Protein AF-A0AAW4TZV4-F1 (afdb_monomer_lite)

pLDDT: mean 80.27, std 18.2, range [35.84, 97.38]

Sequence (82 aa):
NGNIVGAGHASSVGRFDDEELFYLESRGIPEKEARKLVVRGFFGELVAEIGIDEIATHLMQAIDRRLVRGENEAMTNVLEEK

InterPro domains:
  IPR000825 SUF system FeS cluster assembly, SufBD core domain [PF01458] (5-42)
  IPR037284 SUF system FeS cluster assembly, SufBD superfamily [SSF101960] (4-67)
  IPR055346 SUF system FeS cluster assembly, SufBD [PTHR43575] (5-67)

Radius of gyration: 17.29 Å; chains: 1; bounding box: 54×34×45 Å

Foldseek 3Di:
DDDDPPPPPPPPPDDDPPVQLVVCVVVVHPSLVSVVVSQCVVVVVVLVVVVDVVSSVVVSVVSVVVSVVVVVVVVVVVVVVD

Secondary structure (DSSP, 8-state):
----TT-----------HHHHHHHHHTT--HHHHHHHHHHHHHHH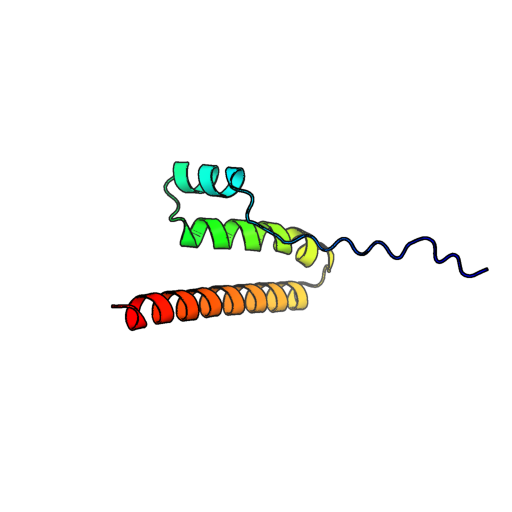HHHTT--HHHHHHHHHHHHHHHHHHHHHHHHHHHHT-

Structure (mmCIF, N/CA/C/O backbone):
data_AF-A0AAW4TZV4-F1
#
_entry.id   AF-A0AAW4TZV4-F1
#
loop_
_atom_site.group_PDB
_atom_site.id
_atom_site.type_symbol
_atom_site.label_atom_id
_atom_site.label_alt_id
_atom_site.label_comp_id
_atom_site.label_asym_id
_atom_site.label_entity_id
_atom_site.label_seq_id
_atom_site.pdbx_PDB_ins_code
_atom_site.Cartn_x
_atom_site.Cartn_y
_atom_site.Cartn_z
_atom_site.occupancy
_atom_site.B_iso_or_equiv
_atom_site.auth_seq_id
_atom_site.auth_comp_id
_atom_site.auth_asym_id
_atom_site.auth_atom_id
_atom_site.pdbx_PDB_model_num
ATOM 1 N N . ASN A 1 1 ? 38.968 22.402 2.496 1.00 39.22 1 ASN A N 1
ATOM 2 C CA . ASN A 1 1 ? 37.677 22.912 1.982 1.00 39.22 1 ASN A CA 1
ATOM 3 C C . ASN A 1 1 ? 36.825 21.740 1.517 1.00 39.22 1 ASN A C 1
ATOM 5 O O . ASN A 1 1 ? 36.890 21.375 0.353 1.00 39.22 1 ASN A O 1
ATOM 9 N N . GLY A 1 2 ? 36.118 21.087 2.444 1.00 46.62 2 GLY A N 1
ATOM 10 C CA . GLY A 1 2 ? 35.286 19.910 2.170 1.00 46.62 2 GLY A CA 1
ATOM 11 C C . GLY A 1 2 ? 33.812 20.283 2.043 1.00 46.62 2 GLY A C 1
ATOM 12 O O . GLY A 1 2 ? 33.067 20.127 3.001 1.00 46.62 2 GLY A O 1
ATOM 13 N N . ASN A 1 3 ? 33.402 20.771 0.872 1.00 46.62 3 ASN A N 1
ATOM 14 C CA . ASN A 1 3 ? 31.988 20.979 0.557 1.00 46.62 3 ASN A CA 1
ATOM 15 C C . ASN A 1 3 ? 31.479 19.788 -0.256 1.00 46.62 3 ASN A C 1
ATOM 17 O O . ASN A 1 3 ? 31.708 19.727 -1.462 1.00 46.62 3 ASN A O 1
ATOM 21 N N . ILE A 1 4 ? 30.782 18.855 0.397 1.00 51.91 4 ILE A N 1
ATOM 22 C CA . ILE A 1 4 ? 29.967 17.864 -0.312 1.00 51.91 4 ILE A CA 1
ATOM 23 C C . ILE A 1 4 ? 28.597 18.505 -0.553 1.00 51.91 4 ILE A C 1
ATOM 25 O O . ILE A 1 4 ? 27.773 18.607 0.354 1.00 51.91 4 ILE A O 1
ATOM 29 N N . VAL A 1 5 ? 28.369 18.987 -1.773 1.00 55.00 5 VAL A N 1
ATOM 30 C CA . VAL A 1 5 ? 27.039 19.391 -2.240 1.00 55.00 5 VAL A CA 1
ATOM 31 C C . VAL A 1 5 ? 26.248 18.100 -2.461 1.00 55.00 5 VAL A C 1
ATOM 33 O O . VAL A 1 5 ? 26.614 17.314 -3.328 1.00 55.00 5 VAL A O 1
ATOM 36 N N . GLY A 1 6 ? 25.209 17.852 -1.660 1.00 45.34 6 GLY A N 1
ATOM 37 C CA . GLY A 1 6 ? 24.263 16.754 -1.913 1.00 45.34 6 GLY A CA 1
ATOM 38 C C . GLY A 1 6 ? 24.127 15.673 -0.838 1.00 45.34 6 GLY A C 1
ATOM 39 O O . GLY A 1 6 ? 23.411 14.706 -1.066 1.00 45.34 6 GLY A O 1
ATOM 40 N N . ALA A 1 7 ? 24.725 15.816 0.348 1.00 47.75 7 ALA A N 1
ATOM 41 C CA . ALA A 1 7 ? 24.419 14.930 1.480 1.00 47.75 7 ALA A CA 1
ATOM 42 C C . ALA A 1 7 ? 23.144 15.387 2.219 1.00 47.75 7 ALA A C 1
ATOM 44 O O . ALA A 1 7 ? 23.173 15.721 3.404 1.00 47.75 7 ALA A O 1
ATOM 45 N N . GLY A 1 8 ? 22.021 15.447 1.501 1.00 35.84 8 GLY A N 1
ATOM 46 C CA . GLY A 1 8 ? 20.711 15.667 2.102 1.00 35.84 8 GLY A CA 1
ATOM 47 C C . GLY A 1 8 ? 20.290 14.423 2.876 1.00 35.84 8 GLY A C 1
ATOM 48 O O . GLY A 1 8 ? 19.733 13.498 2.299 1.00 35.84 8 GLY A O 1
ATOM 49 N N . HIS A 1 9 ? 20.547 14.389 4.183 1.00 42.31 9 HIS A N 1
ATOM 50 C CA . HIS A 1 9 ? 19.873 13.450 5.078 1.00 42.31 9 HIS A CA 1
ATOM 51 C C . HIS A 1 9 ? 18.416 13.905 5.238 1.00 42.31 9 HIS A C 1
ATOM 53 O O . HIS A 1 9 ? 18.060 14.555 6.218 1.00 42.31 9 HIS A O 1
ATOM 59 N N . ALA A 1 10 ? 17.570 13.599 4.257 1.00 38.44 10 ALA A N 1
ATOM 60 C CA . ALA A 1 10 ? 16.127 13.658 4.437 1.00 38.44 10 ALA A CA 1
ATOM 61 C C . ALA A 1 10 ? 15.698 12.370 5.150 1.00 38.44 10 ALA A C 1
ATOM 63 O O . ALA A 1 10 ? 15.428 11.351 4.522 1.00 38.44 10 ALA A O 1
ATOM 64 N N . SER A 1 11 ? 15.699 12.394 6.482 1.00 43.19 11 SER A N 1
ATOM 65 C CA . SER A 1 11 ? 15.042 11.351 7.268 1.00 43.19 11 SER A CA 1
ATOM 66 C C . SER A 1 11 ? 13.557 11.695 7.340 1.00 43.19 11 SER A C 1
ATOM 68 O O . SER A 1 11 ? 13.119 12.409 8.242 1.00 43.19 11 SER A O 1
ATOM 70 N N . SER A 1 12 ? 12.783 11.254 6.350 1.00 48.44 12 SER A N 1
ATOM 71 C CA . SER A 1 12 ? 11.327 11.297 6.455 1.00 48.44 12 SER A CA 1
ATOM 72 C C . SER A 1 12 ? 10.898 10.182 7.401 1.00 48.44 12 SER A C 1
ATOM 74 O O . SER A 1 12 ? 10.928 9.005 7.046 1.00 48.44 12 SER A O 1
ATOM 76 N N . VAL A 1 13 ? 10.509 10.538 8.626 1.00 49.28 13 VAL A N 1
ATOM 77 C CA . VAL A 1 13 ? 9.748 9.620 9.479 1.00 49.28 13 VAL A CA 1
ATOM 78 C C . VAL A 1 13 ? 8.363 9.514 8.848 1.00 49.28 13 VAL A C 1
ATOM 80 O O . VAL A 1 13 ? 7.534 10.403 9.023 1.00 49.28 13 VAL A O 1
ATOM 83 N N . GLY A 1 14 ? 8.153 8.468 8.049 1.00 55.31 14 GLY A N 1
ATOM 84 C CA . GLY A 1 14 ? 6.893 8.210 7.360 1.00 55.31 14 GLY A CA 1
ATOM 85 C C . GLY A 1 14 ? 5.791 7.892 8.362 1.00 55.31 14 GLY A C 1
ATOM 86 O O . GLY A 1 14 ? 5.617 6.741 8.755 1.00 55.31 14 GLY A O 1
ATOM 87 N N . ARG A 1 15 ? 5.067 8.917 8.810 1.00 63.16 15 ARG A N 1
ATOM 88 C CA . ARG A 1 15 ? 3.702 8.724 9.297 1.00 63.16 15 ARG A CA 1
ATOM 89 C C . ARG A 1 15 ? 2.822 8.465 8.078 1.00 63.16 15 ARG A C 1
ATOM 91 O O . ARG A 1 15 ? 3.121 8.974 6.999 1.00 63.16 15 ARG A O 1
ATOM 98 N N . PHE A 1 16 ? 1.793 7.643 8.245 1.00 67.25 16 PHE A N 1
ATOM 99 C CA . PHE A 1 16 ? 0.764 7.535 7.218 1.00 67.25 16 PHE A CA 1
ATOM 100 C C . PHE A 1 16 ? 0.159 8.919 6.985 1.00 67.25 16 PHE A C 1
ATOM 102 O O . PHE A 1 16 ? 0.056 9.699 7.933 1.00 67.25 16 PHE A O 1
ATOM 109 N N . ASP A 1 17 ? -0.197 9.225 5.740 1.00 76.19 17 ASP A N 1
ATOM 110 C CA . ASP A 1 17 ? -1.018 10.397 5.487 1.00 76.19 17 ASP A CA 1
ATOM 111 C C . ASP A 1 17 ? -2.411 10.114 6.068 1.00 76.19 17 ASP A C 1
ATOM 113 O O . ASP A 1 17 ? -3.137 9.226 5.606 1.00 76.19 17 ASP A O 1
ATOM 117 N N . ASP A 1 18 ? -2.740 10.820 7.149 1.00 79.12 18 ASP A N 1
ATOM 118 C CA . ASP A 1 18 ? -4.006 10.666 7.860 1.00 79.12 18 ASP A CA 1
ATOM 119 C C . ASP A 1 18 ? -5.198 10.964 6.928 1.00 79.12 18 ASP A C 1
ATOM 121 O O . ASP A 1 18 ? -6.275 10.395 7.113 1.00 79.12 18 ASP A O 1
ATOM 125 N N . GLU A 1 19 ? -5.015 11.797 5.893 1.00 87.12 19 GLU A N 1
ATOM 126 C CA . GLU A 1 19 ? -6.052 12.093 4.900 1.00 87.12 19 GLU A CA 1
ATOM 127 C C . GLU A 1 19 ? -6.327 10.889 3.990 1.00 87.12 19 GLU A C 1
ATOM 129 O O . GLU A 1 19 ? -7.489 10.557 3.733 1.00 87.12 19 GLU A O 1
ATOM 134 N N . GLU A 1 20 ? -5.280 10.188 3.542 1.00 88.00 20 GLU A N 1
ATOM 135 C CA . GLU A 1 20 ? -5.410 8.991 2.704 1.00 88.00 20 GLU A CA 1
ATOM 136 C C . GLU A 1 20 ? -6.077 7.842 3.467 1.00 88.00 20 GLU A C 1
ATOM 138 O O . GLU A 1 20 ? -6.980 7.177 2.943 1.00 88.00 20 GLU A O 1
ATOM 143 N N . LEU A 1 21 ? -5.677 7.631 4.726 1.00 90.06 21 LEU A N 1
ATOM 144 C CA . LEU A 1 21 ? -6.303 6.636 5.598 1.00 90.06 21 LEU A CA 1
ATOM 145 C C . LEU A 1 21 ? -7.770 6.965 5.854 1.00 90.06 21 LEU A C 1
ATOM 147 O O . LEU A 1 21 ? -8.637 6.120 5.620 1.00 90.06 21 LEU A O 1
ATOM 151 N N . PHE A 1 22 ? -8.062 8.205 6.252 1.00 90.31 22 PHE A N 1
ATOM 152 C CA . PHE A 1 22 ? -9.428 8.650 6.504 1.00 90.31 22 PHE A CA 1
ATOM 153 C C . PHE A 1 22 ? -10.315 8.512 5.262 1.00 90.31 22 PHE A C 1
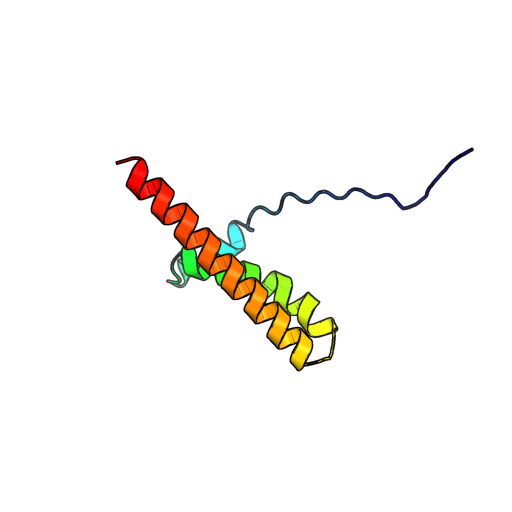ATOM 155 O O . PHE A 1 22 ? -11.477 8.106 5.370 1.00 90.31 22 PHE A O 1
ATOM 162 N N . TYR A 1 23 ? -9.787 8.811 4.072 1.00 93.62 23 TYR A N 1
ATOM 163 C CA . TYR A 1 23 ? -10.518 8.645 2.820 1.00 93.62 23 TYR A CA 1
ATOM 164 C C . TYR A 1 23 ? -10.899 7.180 2.572 1.00 93.62 23 TYR A C 1
ATOM 166 O O . TYR A 1 23 ? -12.059 6.886 2.271 1.00 93.62 23 TYR A O 1
ATOM 174 N N . LEU A 1 24 ? -9.950 6.252 2.728 1.00 95.06 24 LEU A N 1
ATOM 175 C CA . LEU A 1 24 ? -10.193 4.819 2.542 1.00 95.06 24 LEU A CA 1
ATOM 176 C C . LEU A 1 24 ? -11.178 4.277 3.588 1.00 95.06 24 LEU A C 1
ATOM 178 O O . LEU A 1 24 ? -12.124 3.564 3.239 1.00 95.06 24 LEU A O 1
ATOM 182 N N . GLU A 1 25 ? -11.022 4.670 4.850 1.00 94.62 25 GLU A N 1
ATOM 183 C CA . GLU A 1 25 ? -11.927 4.288 5.937 1.00 94.62 25 GLU A CA 1
ATOM 184 C C . GLU A 1 25 ? -13.348 4.812 5.731 1.00 94.62 25 GLU A C 1
ATOM 186 O O . GLU A 1 25 ? -14.319 4.069 5.895 1.00 94.62 25 GLU A O 1
ATOM 191 N N . SER A 1 26 ? -13.491 6.050 5.252 1.00 96.38 26 SER A N 1
ATOM 192 C CA . SER A 1 26 ? -14.785 6.651 4.899 1.00 96.38 26 SER A CA 1
ATOM 193 C C . SER A 1 26 ? -15.505 5.902 3.771 1.00 96.38 26 SER A C 1
ATOM 195 O O . SER A 1 26 ? -16.720 6.028 3.603 1.00 96.38 26 SER A O 1
ATOM 197 N N . ARG A 1 27 ? -14.776 5.094 2.990 1.00 97.25 27 ARG A N 1
ATOM 198 C CA . ARG A 1 27 ? -15.324 4.206 1.952 1.00 97.25 27 ARG A CA 1
ATOM 199 C C . ARG A 1 27 ? -15.635 2.799 2.474 1.00 97.25 27 ARG A C 1
ATOM 201 O O . ARG A 1 27 ? -16.018 1.938 1.686 1.00 97.25 27 ARG A O 1
ATOM 208 N N . GLY A 1 28 ? -15.524 2.578 3.784 1.00 96.19 28 GLY A N 1
ATOM 209 C CA . GLY A 1 28 ? -15.822 1.314 4.454 1.00 96.19 28 GLY A CA 1
ATOM 210 C C . GLY A 1 28 ? -14.656 0.326 4.477 1.00 96.19 28 GLY A C 1
ATOM 211 O O . GLY A 1 28 ? -14.866 -0.846 4.786 1.00 96.19 28 GLY A O 1
ATOM 212 N N . ILE A 1 29 ? -13.439 0.764 4.139 1.00 96.38 29 ILE A N 1
ATOM 213 C CA . ILE A 1 29 ? -12.245 -0.083 4.196 1.00 96.38 29 ILE A CA 1
ATOM 214 C C . ILE A 1 29 ? -11.742 -0.101 5.647 1.00 96.38 29 ILE A C 1
ATOM 216 O O . ILE A 1 29 ? -11.514 0.964 6.210 1.00 96.38 29 ILE A O 1
ATOM 220 N N . PRO A 1 30 ? -11.547 -1.270 6.281 1.00 94.25 30 PRO A N 1
ATOM 221 C CA . PRO A 1 30 ? -11.004 -1.318 7.636 1.00 94.25 30 PRO A CA 1
ATOM 222 C C . PRO A 1 30 ? -9.619 -0.667 7.706 1.00 94.25 30 PRO A C 1
ATOM 224 O O . PRO A 1 30 ? -8.796 -0.926 6.831 1.00 94.25 30 PRO A O 1
ATOM 227 N N . GLU A 1 31 ? -9.326 0.075 8.778 1.00 88.69 31 GLU A N 1
ATOM 228 C CA . GLU A 1 31 ? -8.040 0.768 9.006 1.00 88.69 31 GLU A CA 1
ATOM 229 C C . GLU A 1 31 ? -6.820 -0.111 8.658 1.00 88.69 31 GLU A C 1
ATOM 231 O O . GLU A 1 31 ? -5.884 0.311 7.981 1.00 88.69 31 GLU A O 1
ATOM 236 N N . LYS A 1 32 ? -6.848 -1.389 9.056 1.00 88.19 32 LYS A N 1
ATOM 237 C CA . LYS A 1 32 ? -5.770 -2.348 8.762 1.00 88.19 32 LYS A CA 1
ATOM 238 C C . LYS A 1 32 ? -5.522 -2.528 7.266 1.00 88.19 32 LYS A C 1
ATOM 240 O O . LYS A 1 32 ? -4.375 -2.525 6.825 1.00 88.19 32 LYS A O 1
ATOM 245 N N . GLU A 1 33 ? -6.592 -2.668 6.496 1.00 91.12 33 GLU A N 1
ATOM 246 C CA . GLU A 1 33 ? -6.518 -2.819 5.046 1.00 91.12 33 GLU A CA 1
ATOM 247 C C . GLU A 1 33 ? -6.200 -1.479 4.375 1.00 91.12 33 GLU A C 1
ATOM 249 O O . GLU A 1 33 ? -5.399 -1.446 3.444 1.00 91.12 33 GLU A O 1
ATOM 254 N N . ALA A 1 34 ? -6.724 -0.367 4.899 1.00 92.12 34 ALA A N 1
ATOM 255 C CA . ALA A 1 34 ? -6.395 0.976 4.429 1.00 92.12 34 ALA A CA 1
ATOM 256 C C . ALA A 1 34 ? -4.884 1.246 4.520 1.00 92.12 34 ALA A C 1
ATOM 258 O O . ALA A 1 34 ? -4.263 1.606 3.521 1.00 92.12 34 ALA A O 1
ATOM 259 N N . ARG A 1 35 ? -4.251 0.944 5.663 1.00 88.38 35 ARG A N 1
ATOM 260 C CA . ARG A 1 35 ? -2.790 1.063 5.820 1.00 88.38 35 ARG A CA 1
ATOM 261 C C . ARG A 1 35 ? -2.020 0.207 4.818 1.00 88.38 35 ARG A C 1
ATOM 263 O O . ARG A 1 35 ? -1.022 0.668 4.270 1.00 88.38 35 ARG A O 1
ATOM 270 N N . LYS A 1 36 ? -2.461 -1.027 4.545 1.00 90.06 36 LYS A N 1
ATOM 271 C CA . LYS A 1 36 ? -1.814 -1.883 3.530 1.00 90.06 36 LYS A CA 1
ATOM 272 C C . LYS A 1 36 ? -1.902 -1.270 2.141 1.00 90.06 36 LYS A C 1
ATOM 274 O O . LYS A 1 36 ? -0.921 -1.318 1.404 1.00 90.06 36 LYS A O 1
ATOM 279 N N . LEU A 1 37 ? -3.059 -0.717 1.785 1.00 92.31 37 LEU A N 1
ATOM 280 C CA . LEU A 1 37 ? -3.273 -0.075 0.491 1.00 92.31 37 LEU A CA 1
ATOM 281 C C . LEU A 1 37 ? -2.388 1.160 0.325 1.00 92.31 37 LEU A C 1
ATOM 283 O O . LEU A 1 37 ? -1.746 1.277 -0.714 1.00 92.31 37 LEU A O 1
ATOM 287 N N . VAL A 1 38 ? -2.275 2.005 1.354 1.00 90.38 38 VAL A N 1
ATOM 288 C CA . VAL A 1 38 ? -1.374 3.171 1.352 1.00 90.38 38 VAL A CA 1
ATOM 289 C C . VAL A 1 38 ? 0.080 2.737 1.136 1.00 90.38 38 VAL A C 1
ATOM 291 O O . VAL A 1 38 ? 0.745 3.214 0.219 1.00 90.38 38 VAL A O 1
ATOM 294 N N . VAL A 1 39 ? 0.568 1.753 1.901 1.00 89.75 39 VAL A N 1
ATOM 295 C CA . VAL A 1 39 ? 1.947 1.244 1.749 1.00 89.75 39 VAL A CA 1
ATOM 296 C C . VAL A 1 39 ? 2.180 0.631 0.370 1.00 89.75 39 VAL A C 1
ATOM 298 O O . VAL A 1 39 ? 3.226 0.848 -0.242 1.00 89.75 39 VAL A O 1
ATOM 301 N N . ARG A 1 40 ? 1.217 -0.147 -0.132 1.00 91.31 40 ARG A N 1
ATOM 302 C CA . ARG A 1 40 ? 1.301 -0.749 -1.465 1.00 91.31 40 ARG A CA 1
ATOM 303 C C . ARG A 1 40 ? 1.301 0.301 -2.569 1.00 91.31 40 ARG A C 1
ATOM 305 O O . ARG A 1 40 ? 2.047 0.122 -3.521 1.00 91.31 40 ARG A O 1
ATOM 312 N N . GLY A 1 41 ? 0.504 1.362 -2.446 1.00 90.44 41 GLY A N 1
ATOM 313 C CA . GLY A 1 41 ? 0.507 2.488 -3.379 1.00 90.44 41 GLY A CA 1
ATOM 314 C C . GLY A 1 41 ? 1.865 3.183 -3.401 1.00 90.44 41 GLY A C 1
ATOM 315 O O . GLY A 1 41 ? 2.466 3.311 -4.463 1.00 90.44 41 GLY A O 1
ATOM 316 N N . PHE A 1 42 ? 2.400 3.496 -2.218 1.00 89.12 42 PHE A N 1
ATOM 317 C CA . PHE A 1 42 ? 3.703 4.143 -2.063 1.00 89.12 42 PHE A CA 1
ATOM 318 C C . PHE A 1 42 ? 4.847 3.365 -2.734 1.00 89.12 42 PHE A C 1
ATOM 320 O O . PHE A 1 42 ? 5.639 3.932 -3.482 1.00 89.12 42 PHE A O 1
ATOM 327 N N . PHE A 1 43 ? 4.946 2.054 -2.490 1.00 91.44 43 PHE A N 1
ATOM 328 C CA . PHE A 1 43 ? 5.996 1.240 -3.111 1.00 91.44 43 PHE A CA 1
ATOM 329 C C . PHE A 1 43 ? 5.670 0.813 -4.541 1.00 91.44 43 PHE A C 1
ATOM 331 O O . PHE A 1 43 ? 6.590 0.506 -5.292 1.00 91.44 43 PHE A O 1
ATOM 338 N N . GLY A 1 44 ? 4.394 0.768 -4.922 1.00 92.38 44 GLY A N 1
ATOM 339 C CA . GLY A 1 44 ? 3.953 0.281 -6.225 1.00 92.38 44 GLY A CA 1
ATOM 340 C C . GLY A 1 44 ? 4.543 1.084 -7.378 1.00 92.38 44 GLY A C 1
A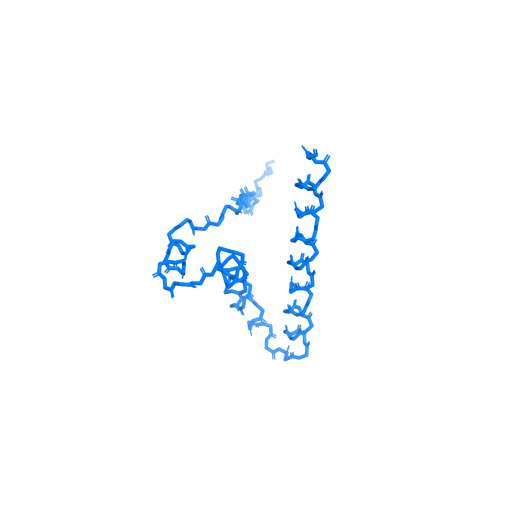TOM 341 O O . GLY A 1 44 ? 5.030 0.486 -8.333 1.00 92.38 44 GLY A O 1
ATOM 342 N N . GLU A 1 45 ? 4.571 2.413 -7.259 1.00 90.00 45 GLU A N 1
ATOM 343 C CA . GLU A 1 45 ? 5.181 3.290 -8.267 1.00 90.00 45 GLU A CA 1
ATOM 344 C C . GLU A 1 45 ? 6.685 3.023 -8.402 1.00 90.00 45 GLU A C 1
ATOM 346 O O . GLU A 1 45 ? 7.166 2.722 -9.493 1.00 90.00 45 GLU A O 1
ATOM 351 N N . LEU A 1 46 ? 7.412 3.012 -7.280 1.00 91.00 46 LEU A N 1
ATOM 352 C CA . LEU A 1 46 ? 8.853 2.746 -7.257 1.00 91.00 46 LEU A CA 1
ATOM 353 C C . LEU A 1 46 ? 9.204 1.355 -7.808 1.00 91.00 46 LEU A C 1
ATOM 355 O O . LEU A 1 46 ? 10.185 1.181 -8.527 1.00 91.00 46 LEU A O 1
ATOM 359 N N . VAL A 1 47 ? 8.420 0.339 -7.451 1.00 94.25 47 VAL A N 1
ATOM 360 C CA . VAL A 1 47 ? 8.644 -1.036 -7.901 1.00 94.25 47 VAL A CA 1
ATOM 361 C C . VAL A 1 47 ? 8.327 -1.184 -9.393 1.00 94.25 47 VAL A C 1
ATOM 363 O O . VAL A 1 47 ? 9.017 -1.935 -10.083 1.00 94.25 47 VAL A O 1
ATOM 366 N N . ALA A 1 48 ? 7.333 -0.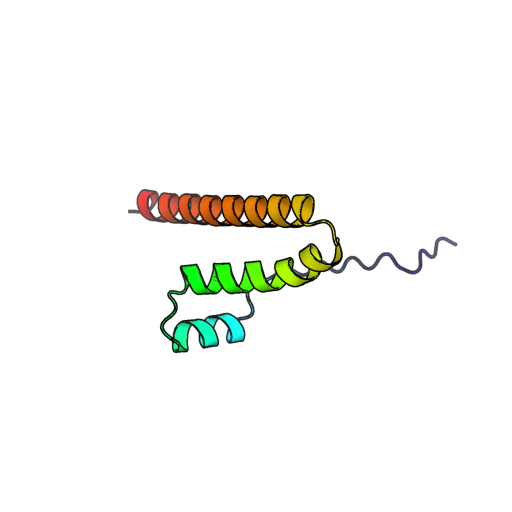457 -9.911 1.00 91.19 48 ALA A N 1
ATOM 367 C CA . ALA A 1 48 ? 6.993 -0.466 -11.332 1.00 91.19 48 ALA A CA 1
ATOM 368 C C . ALA A 1 48 ? 8.120 0.104 -12.215 1.00 91.19 48 ALA A C 1
ATOM 370 O O . ALA A 1 48 ? 8.343 -0.406 -13.313 1.00 91.19 48 ALA A O 1
ATOM 371 N N . GLU A 1 49 ? 8.883 1.090 -11.730 1.00 95.31 49 GLU A N 1
ATOM 372 C CA . GLU A 1 49 ? 10.026 1.667 -12.461 1.00 95.31 49 GLU A CA 1
ATOM 373 C C . GLU A 1 49 ? 11.148 0.658 -12.762 1.00 95.31 49 GLU A C 1
ATOM 375 O O . GLU A 1 49 ? 11.933 0.861 -13.687 1.00 95.31 49 GLU A O 1
ATOM 380 N N . ILE A 1 50 ? 11.219 -0.458 -12.026 1.00 94.44 50 ILE A N 1
ATOM 381 C CA . ILE A 1 50 ? 12.235 -1.503 -12.230 1.00 94.44 50 ILE A CA 1
ATOM 382 C C . ILE A 1 50 ? 12.093 -2.164 -13.610 1.00 94.44 50 ILE A C 1
ATOM 384 O O . ILE A 1 50 ? 13.084 -2.626 -14.175 1.00 94.44 50 ILE A O 1
ATOM 388 N N . GLY A 1 51 ? 10.875 -2.231 -14.160 1.00 93.25 51 GLY A N 1
ATOM 389 C CA . GLY A 1 51 ? 10.618 -2.742 -15.513 1.00 93.25 51 GLY A CA 1
ATOM 390 C C . GLY A 1 51 ? 10.877 -4.242 -15.718 1.00 93.25 51 GLY A C 1
ATOM 391 O O . GLY A 1 51 ? 10.873 -4.711 -16.854 1.00 93.25 51 GLY A O 1
ATOM 392 N N . ILE A 1 52 ? 11.113 -5.000 -14.641 1.00 97.38 52 ILE A N 1
ATOM 393 C CA . ILE A 1 52 ? 11.313 -6.454 -14.668 1.00 97.38 52 ILE A CA 1
ATOM 394 C C . ILE A 1 52 ? 10.252 -7.100 -13.779 1.00 97.38 52 ILE A C 1
ATOM 396 O O . ILE A 1 52 ? 10.353 -7.055 -12.552 1.00 97.38 52 ILE A O 1
ATOM 400 N N . ASP A 1 53 ? 9.262 -7.738 -14.403 1.00 94.94 53 ASP A N 1
ATOM 401 C CA . ASP A 1 53 ? 8.076 -8.284 -13.726 1.00 94.94 53 ASP A CA 1
ATOM 402 C C . ASP A 1 53 ? 8.408 -9.270 -12.599 1.00 94.94 53 ASP A C 1
ATOM 404 O O . ASP A 1 53 ? 7.765 -9.262 -11.547 1.00 94.94 53 ASP A O 1
ATOM 408 N N . GLU A 1 54 ? 9.430 -10.108 -12.789 1.00 96.81 54 GLU A N 1
ATOM 409 C CA . GLU A 1 54 ? 9.861 -11.083 -11.782 1.00 96.81 54 GLU A CA 1
ATOM 410 C C . GLU A 1 54 ? 10.383 -10.389 -10.516 1.00 96.81 54 GLU A C 1
ATOM 412 O O . GLU A 1 54 ? 10.012 -10.754 -9.398 1.00 96.81 54 GLU A O 1
ATOM 417 N N . ILE A 1 55 ? 11.187 -9.336 -10.687 1.00 95.88 55 ILE A N 1
ATOM 418 C CA . ILE A 1 55 ? 11.729 -8.547 -9.577 1.00 95.88 55 ILE A CA 1
ATOM 419 C C . ILE A 1 55 ? 10.608 -7.753 -8.911 1.00 95.88 55 ILE A C 1
ATOM 421 O O . ILE A 1 55 ? 10.498 -7.762 -7.685 1.00 95.88 55 ILE A O 1
ATOM 425 N N . ALA A 1 56 ? 9.742 -7.120 -9.704 1.00 95.06 56 ALA A N 1
ATOM 426 C CA . ALA A 1 56 ? 8.614 -6.358 -9.190 1.00 95.06 56 ALA A CA 1
ATOM 427 C C . ALA A 1 56 ? 7.686 -7.231 -8.334 1.00 95.06 56 ALA A C 1
ATOM 429 O O . ALA A 1 56 ? 7.353 -6.887 -7.197 1.00 95.06 56 ALA A O 1
ATOM 430 N N . THR A 1 57 ? 7.351 -8.418 -8.837 1.00 95.25 57 THR A N 1
ATOM 431 C CA . THR A 1 57 ? 6.542 -9.405 -8.117 1.00 95.25 57 THR A CA 1
ATOM 432 C C . THR A 1 57 ? 7.231 -9.853 -6.832 1.00 95.25 57 THR A C 1
ATOM 434 O O . THR A 1 57 ? 6.603 -9.882 -5.772 1.00 95.25 57 THR A O 1
ATOM 437 N N . HIS A 1 58 ? 8.526 -10.173 -6.894 1.00 96.50 58 HIS A N 1
ATOM 438 C CA . HIS A 1 58 ? 9.285 -10.596 -5.721 1.00 96.50 58 HIS A CA 1
ATOM 439 C C . HIS A 1 58 ? 9.291 -9.526 -4.617 1.00 96.50 58 HIS A C 1
ATOM 441 O O . HIS A 1 58 ? 9.085 -9.844 -3.441 1.00 96.50 58 HIS A O 1
ATOM 447 N N . LEU A 1 59 ? 9.488 -8.260 -4.992 1.00 95.88 59 LEU A N 1
ATOM 448 C CA . LEU A 1 59 ? 9.509 -7.129 -4.065 1.00 95.88 59 LEU A CA 1
ATOM 449 C C . LEU A 1 59 ? 8.136 -6.866 -3.448 1.00 95.88 59 LEU A C 1
ATOM 451 O O . LEU A 1 59 ? 8.042 -6.759 -2.225 1.00 95.88 59 LEU A O 1
ATOM 455 N N . MET A 1 60 ? 7.069 -6.848 -4.251 1.00 94.62 60 MET A N 1
ATOM 456 C CA . MET A 1 60 ? 5.710 -6.669 -3.728 1.00 94.62 60 MET A CA 1
ATOM 457 C C . MET A 1 60 ? 5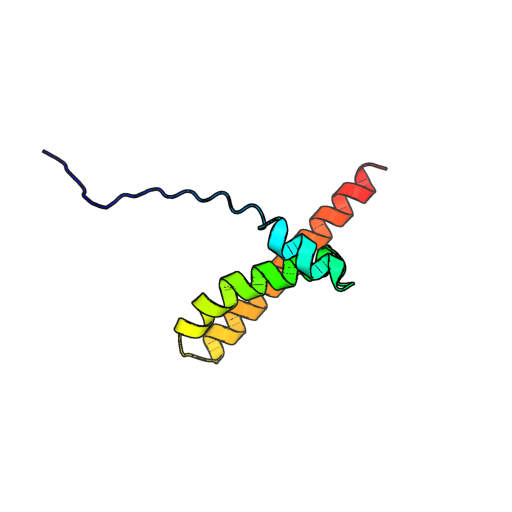.330 -7.785 -2.750 1.00 94.62 60 MET A C 1
ATOM 459 O O . MET A 1 60 ? 4.812 -7.513 -1.669 1.00 94.62 60 MET A O 1
ATOM 463 N N . GLN A 1 61 ? 5.689 -9.037 -3.049 1.00 95.56 61 GLN A N 1
ATOM 464 C CA . GLN A 1 61 ? 5.488 -10.145 -2.113 1.00 95.56 61 GLN A CA 1
ATOM 465 C C . GLN A 1 61 ? 6.307 -9.991 -0.822 1.00 95.56 61 GLN A C 1
ATOM 467 O O . GLN A 1 61 ? 5.856 -10.391 0.254 1.00 95.56 61 GLN A O 1
ATOM 472 N N . ALA A 1 62 ? 7.528 -9.456 -0.902 1.00 95.00 62 ALA A N 1
ATOM 473 C CA . ALA A 1 62 ? 8.348 -9.198 0.278 1.00 95.00 62 ALA A CA 1
ATOM 474 C C . ALA A 1 62 ? 7.729 -8.111 1.172 1.00 95.00 62 ALA A C 1
ATOM 476 O O . ALA A 1 62 ? 7.687 -8.286 2.393 1.00 95.00 62 ALA A O 1
ATOM 477 N N . ILE A 1 63 ? 7.198 -7.046 0.566 1.00 92.31 63 ILE A N 1
ATOM 478 C CA . ILE A 1 63 ? 6.462 -5.978 1.255 1.00 92.31 63 ILE A CA 1
ATOM 479 C C . ILE A 1 63 ? 5.229 -6.556 1.958 1.00 92.31 63 ILE A C 1
ATOM 481 O O . ILE A 1 63 ? 5.074 -6.373 3.167 1.00 92.31 63 ILE A O 1
ATOM 485 N N . ASP A 1 64 ? 4.413 -7.339 1.249 1.00 91.88 64 ASP A N 1
ATOM 486 C CA . ASP A 1 64 ? 3.205 -7.959 1.806 1.00 91.88 64 ASP A CA 1
ATOM 487 C C . ASP A 1 64 ? 3.515 -8.847 3.019 1.00 91.88 64 ASP A C 1
ATOM 489 O O . ASP A 1 64 ? 2.867 -8.744 4.063 1.00 91.88 64 ASP A O 1
ATOM 493 N N . ARG A 1 65 ? 4.556 -9.688 2.928 1.00 93.19 65 ARG A N 1
ATOM 494 C CA . ARG A 1 65 ? 5.000 -10.525 4.056 1.00 93.19 65 ARG A CA 1
ATOM 495 C C . ARG A 1 65 ? 5.410 -9.688 5.265 1.00 93.19 65 ARG A C 1
ATOM 497 O O . ARG A 1 65 ? 5.127 -10.072 6.402 1.00 93.19 65 ARG A O 1
ATOM 504 N N . ARG A 1 66 ? 6.091 -8.559 5.045 1.00 90.06 66 ARG A N 1
ATOM 505 C CA . ARG A 1 66 ? 6.530 -7.671 6.130 1.00 90.06 66 ARG A CA 1
ATOM 506 C C . ARG A 1 66 ? 5.339 -7.003 6.813 1.00 90.06 66 ARG A C 1
ATOM 508 O O . ARG A 1 66 ? 5.344 -6.919 8.040 1.00 90.06 66 ARG A O 1
ATOM 515 N N . LEU A 1 67 ? 4.333 -6.594 6.040 1.00 88.12 67 LEU A N 1
ATOM 516 C CA . LEU A 1 67 ? 3.096 -6.008 6.552 1.00 88.12 67 LEU A CA 1
ATOM 517 C C . LEU A 1 67 ? 2.326 -6.998 7.431 1.00 88.12 67 LEU A C 1
ATOM 519 O O . LEU A 1 67 ? 2.024 -6.670 8.574 1.00 88.12 67 LEU A O 1
ATOM 523 N N . VAL A 1 68 ? 2.113 -8.232 6.962 1.00 88.31 68 VAL A N 1
ATOM 524 C CA . VAL A 1 68 ? 1.450 -9.288 7.755 1.00 88.31 68 VAL A CA 1
ATOM 525 C C . VAL A 1 68 ? 2.207 -9.574 9.054 1.00 88.31 68 VAL A C 1
ATOM 527 O O . VAL A 1 68 ? 1.608 -9.722 10.117 1.00 88.31 68 VAL A O 1
ATOM 530 N N . ARG A 1 69 ? 3.544 -9.627 9.000 1.00 85.38 69 ARG A N 1
ATOM 531 C CA . ARG A 1 69 ? 4.364 -9.839 10.198 1.00 85.38 69 ARG A CA 1
ATOM 532 C C . ARG A 1 69 ? 4.187 -8.716 11.226 1.00 85.38 69 ARG A C 1
ATOM 534 O O . ARG A 1 69 ? 4.023 -9.019 12.403 1.00 85.38 69 ARG A O 1
ATOM 541 N N . GLY A 1 70 ? 4.211 -7.457 10.788 1.00 79.50 70 GLY A N 1
ATOM 542 C CA . GLY A 1 70 ? 3.997 -6.311 11.677 1.00 79.50 70 GLY A CA 1
ATOM 543 C C . GLY A 1 70 ? 2.611 -6.319 12.330 1.00 79.50 70 GLY A C 1
ATOM 544 O O . GLY A 1 70 ? 2.482 -5.972 13.500 1.00 79.50 70 GLY A O 1
ATOM 545 N N . GLU A 1 71 ? 1.580 -6.782 11.616 1.00 78.69 71 GLU A N 1
ATOM 546 C CA . GLU A 1 71 ? 0.234 -6.954 12.182 1.00 78.69 71 GLU A CA 1
ATOM 547 C C . GLU A 1 71 ? 0.182 -8.015 13.280 1.00 78.69 71 GLU A C 1
ATOM 549 O O . GLU A 1 71 ? -0.455 -7.799 14.312 1.00 78.69 71 GLU A O 1
ATOM 554 N N . ASN A 1 72 ? 0.851 -9.148 13.067 1.00 78.06 72 ASN A N 1
ATOM 555 C CA . ASN A 1 72 ? 0.906 -10.222 14.054 1.00 78.06 72 ASN A CA 1
ATOM 556 C C . ASN A 1 72 ? 1.629 -9.766 15.326 1.00 78.06 72 ASN A C 1
ATOM 558 O O . ASN A 1 72 ? 1.134 -10.008 16.420 1.00 78.06 72 ASN A O 1
ATOM 562 N N . GLU A 1 73 ? 2.760 -9.068 15.188 1.00 77.25 73 GLU A N 1
ATOM 563 C CA . GLU A 1 73 ? 3.510 -8.504 16.320 1.00 77.25 73 GLU A CA 1
ATOM 564 C C . GLU A 1 73 ? 2.649 -7.498 17.110 1.00 77.25 73 GLU A C 1
ATOM 566 O O . GLU A 1 73 ? 2.553 -7.593 18.332 1.00 77.25 73 GLU A O 1
ATOM 571 N N . ALA A 1 74 ? 1.937 -6.596 16.422 1.00 73.31 74 ALA A N 1
ATOM 572 C CA . ALA A 1 74 ? 1.028 -5.650 17.069 1.00 73.31 74 ALA A CA 1
ATOM 573 C C . ALA A 1 74 ? -0.141 -6.341 17.798 1.00 73.31 74 ALA A C 1
ATOM 575 O O . ALA A 1 74 ? -0.520 -5.920 18.888 1.00 73.31 74 ALA A O 1
ATOM 576 N N . MET A 1 75 ? -0.709 -7.407 17.221 1.00 72.94 75 MET A N 1
ATOM 577 C CA . MET A 1 75 ? -1.789 -8.176 17.849 1.00 72.94 75 MET A CA 1
ATOM 578 C C . MET A 1 75 ? -1.317 -8.911 19.108 1.00 72.94 75 MET A C 1
ATOM 580 O O . MET A 1 75 ? -2.018 -8.895 20.117 1.00 72.94 75 MET A O 1
ATOM 584 N N . THR A 1 76 ? -0.139 -9.539 19.058 1.00 74.06 76 THR A N 1
ATOM 585 C CA . THR A 1 76 ? 0.447 -10.242 20.208 1.00 74.06 76 THR A CA 1
ATOM 586 C C . THR A 1 76 ? 0.656 -9.294 21.385 1.00 74.06 76 THR A C 1
ATOM 588 O O . THR A 1 76 ? 0.224 -9.608 22.489 1.00 74.06 76 THR A O 1
ATOM 591 N N . ASN A 1 77 ? 1.202 -8.098 21.142 1.00 73.62 77 ASN A N 1
ATOM 592 C CA . ASN A 1 77 ? 1.435 -7.111 22.200 1.00 73.62 77 ASN A CA 1
ATOM 593 C C . ASN A 1 77 ? 0.131 -6.688 22.906 1.00 73.62 77 ASN A C 1
ATOM 595 O O . ASN A 1 77 ? 0.098 -6.558 24.122 1.00 73.62 77 ASN A O 1
ATOM 599 N N . VAL A 1 78 ? -0.974 -6.540 22.164 1.00 72.44 78 VAL A N 1
ATOM 600 C CA . VAL A 1 78 ? -2.289 -6.195 22.742 1.00 72.44 78 VAL A CA 1
ATOM 601 C C . VAL A 1 78 ? -2.860 -7.323 23.614 1.00 72.44 78 VAL A C 1
ATOM 603 O O . VAL A 1 78 ? -3.619 -7.056 24.545 1.00 72.44 78 VAL A O 1
ATOM 606 N N . LEU A 1 79 ? -2.541 -8.582 23.303 1.00 72.31 79 LEU A N 1
ATOM 607 C CA . LEU A 1 79 ? -3.005 -9.746 24.060 1.00 72.31 79 LEU A CA 1
ATOM 608 C C . LEU A 1 79 ? -2.181 -9.987 25.329 1.00 72.31 79 LEU A C 1
ATOM 610 O O . LEU A 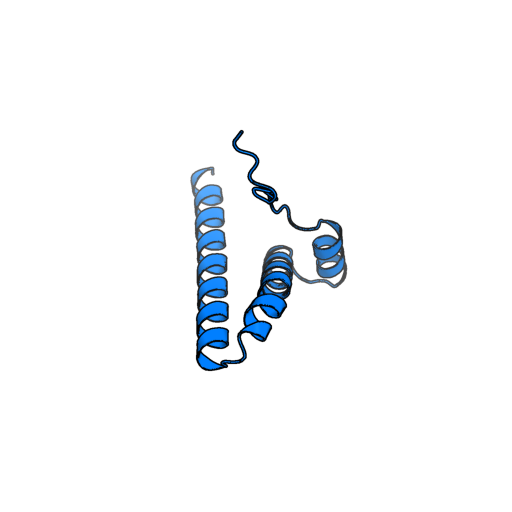1 79 ? -2.743 -10.458 26.309 1.00 72.31 79 LEU A O 1
ATOM 614 N N . GLU A 1 80 ? -0.887 -9.664 25.320 1.00 72.44 80 GLU A N 1
ATOM 615 C CA . GLU A 1 80 ? -0.011 -9.780 26.497 1.00 72.44 80 GLU A CA 1
ATOM 616 C C . GLU A 1 80 ? -0.256 -8.676 27.543 1.00 72.44 80 GLU A C 1
ATOM 618 O O . GLU A 1 80 ? 0.048 -8.864 28.719 1.00 72.44 80 GLU A O 1
ATOM 623 N N . GLU A 1 81 ? -0.833 -7.538 27.142 1.00 63.44 81 GLU A N 1
ATOM 624 C CA . GLU A 1 81 ? -1.180 -6.419 28.034 1.00 63.44 81 GLU A CA 1
ATOM 625 C C . GLU A 1 81 ? -2.561 -6.557 28.724 1.00 63.44 81 GLU A C 1
ATOM 627 O O . GLU A 1 81 ? -2.967 -5.657 29.466 1.00 63.44 81 GLU A O 1
ATOM 632 N N . LYS A 1 82 ? -3.291 -7.662 28.510 1.00 46.88 82 LYS A N 1
ATOM 633 C CA . LYS A 1 82 ? -4.591 -7.963 29.142 1.00 46.88 82 LYS A CA 1
ATOM 634 C C . LYS A 1 82 ? -4.525 -9.162 30.079 1.00 46.88 82 LYS A C 1
ATOM 636 O O . LYS A 1 82 ? -5.204 -9.086 31.128 1.00 46.88 82 LYS A O 1
#

Organism: Bifidobacterium breve (NCBI:txid1685)